Protein AF-A0A528WG77-F1 (afdb_monomer_lite)

Secondary structure (DSSP, 8-state):
-PPPPPPP---HHHHHHHHHHHTSTT--HHHHHHHHHHHSSHHHHHHHHHHHHHHTT-SSPPPPPPHHHHHHHHHHHHHTT-----

pLDDT: mean 87.12, std 13.55, range [41.34, 97.06]

Radius of gyrati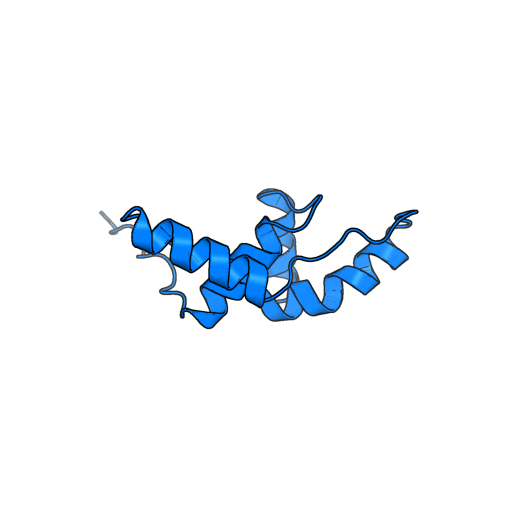on: 14.38 Å; chains: 1; bounding box: 44×25×35 Å

Sequence (86 aa):
MSAPAAGPRLSDRQRLAWLRLIRTPNVGPASFRELINRFGSAEAALEMLPELMISGGANRIVRIPTAAEAEAELEAARRAGARFVG

Foldseek 3Di:
DDDPPFPPPDDPVQLLLLQLQCPFPPRDPVNSVVLCVVQVGSVSSLVCQQVCCVVVVNPDRTDGDDSVVSVVVQVVCVVVVHHDGD

Structure (mmCIF, N/CA/C/O backbone):
data_AF-A0A528WG77-F1
#
_entry.id   AF-A0A528WG77-F1
#
loop_
_atom_site.group_PDB
_atom_site.id
_atom_site.type_symbol
_atom_site.label_atom_id
_atom_site.label_alt_id
_atom_site.label_comp_id
_atom_site.label_asym_id
_atom_site.label_entity_id
_atom_site.label_seq_id
_atom_site.pdbx_PDB_ins_code
_atom_site.Cartn_x
_atom_site.Cartn_y
_atom_site.Cartn_z
_atom_site.occupancy
_atom_site.B_iso_or_equiv
_atom_site.auth_seq_id
_atom_site.auth_comp_id
_atom_site.auth_asym_id
_atom_site.auth_atom_id
_atom_site.pdbx_PDB_model_num
ATOM 1 N N . MET A 1 1 ? -29.420 -16.332 -5.260 1.00 46.72 1 MET A N 1
ATOM 2 C CA . MET A 1 1 ? -28.679 -15.178 -4.707 1.00 46.72 1 MET A CA 1
ATOM 3 C C . MET A 1 1 ? -27.367 -15.709 -4.155 1.00 46.72 1 MET A C 1
ATOM 5 O O . MET A 1 1 ? -27.384 -16.348 -3.112 1.00 46.72 1 MET A O 1
ATOM 9 N N . SER A 1 2 ? -26.265 -15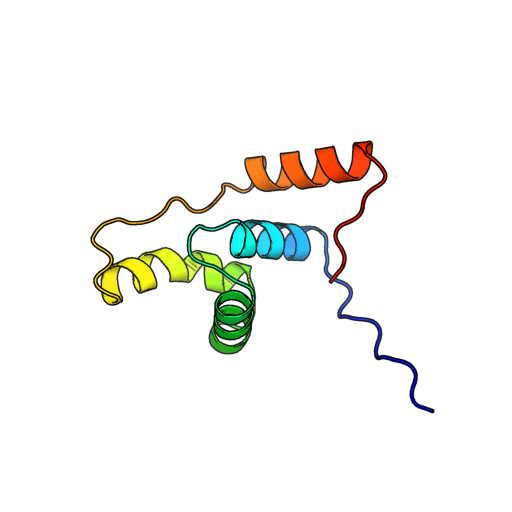.567 -4.893 1.00 41.34 2 SER A N 1
ATOM 10 C CA . SER A 1 2 ? -24.947 -15.994 -4.409 1.00 41.34 2 SER A CA 1
ATOM 11 C C . SER A 1 2 ? -24.475 -15.009 -3.345 1.00 41.34 2 SER A C 1
ATOM 13 O O . SER A 1 2 ? -24.466 -13.805 -3.593 1.00 41.34 2 SER A O 1
ATOM 15 N N . ALA A 1 3 ? -24.127 -15.508 -2.158 1.00 45.03 3 ALA A N 1
ATOM 16 C CA . ALA A 1 3 ? -23.469 -14.700 -1.139 1.00 45.03 3 ALA A CA 1
ATOM 17 C C . ALA A 1 3 ? -22.189 -14.087 -1.739 1.00 45.03 3 ALA A C 1
ATOM 19 O O . ALA A 1 3 ? -21.516 -14.773 -2.517 1.00 45.03 3 ALA A O 1
ATOM 20 N N . PRO A 1 4 ? -21.839 -12.826 -1.419 1.00 47.00 4 PRO A N 1
ATOM 21 C CA . PRO A 1 4 ? -20.544 -12.297 -1.818 1.00 47.00 4 PRO A CA 1
ATOM 22 C C . PRO A 1 4 ? -19.488 -13.246 -1.252 1.00 47.00 4 PRO A C 1
ATOM 24 O O . PRO A 1 4 ? -19.520 -13.565 -0.061 1.00 47.00 4 PRO A O 1
ATOM 27 N N . ALA A 1 5 ? -18.609 -13.762 -2.113 1.00 54.16 5 ALA A N 1
ATOM 28 C CA . ALA A 1 5 ? -17.488 -14.570 -1.665 1.00 54.16 5 ALA A CA 1
ATOM 29 C C . ALA A 1 5 ? -16.755 -13.752 -0.597 1.00 54.16 5 ALA A C 1
ATOM 31 O O . ALA A 1 5 ? -16.317 -12.635 -0.875 1.00 54.16 5 ALA A O 1
ATOM 32 N N . ALA A 1 6 ? -16.711 -14.260 0.637 1.00 56.16 6 ALA A N 1
ATOM 33 C CA . ALA A 1 6 ? -15.919 -13.639 1.684 1.00 56.16 6 ALA A CA 1
ATOM 34 C C . ALA A 1 6 ? -14.509 -13.465 1.115 1.00 56.16 6 ALA A C 1
ATOM 36 O O . ALA A 1 6 ? -13.933 -14.441 0.625 1.00 56.16 6 ALA A O 1
ATOM 37 N N . GLY A 1 7 ? -14.012 -12.225 1.108 1.00 59.84 7 GLY A N 1
ATOM 38 C CA . GLY A 1 7 ? -12.675 -11.911 0.619 1.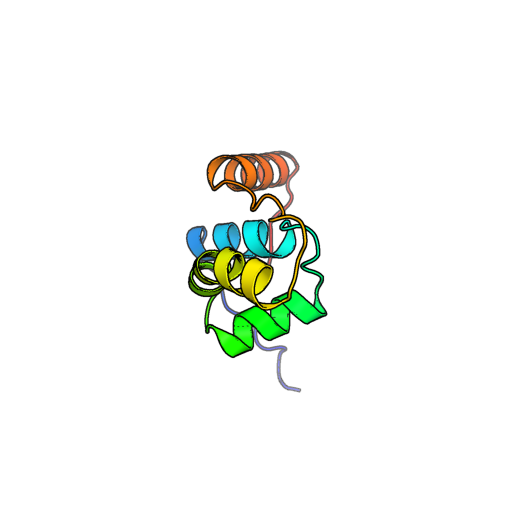00 59.84 7 GLY A CA 1
ATOM 39 C C . GLY A 1 7 ? -11.645 -12.878 1.210 1.00 59.84 7 GLY A C 1
ATOM 40 O O . GLY A 1 7 ? -11.870 -13.432 2.300 1.00 59.84 7 GLY A O 1
ATOM 41 N N . PRO A 1 8 ? -10.552 -13.163 0.485 1.00 64.75 8 PRO A N 1
ATOM 42 C CA . PRO A 1 8 ? -9.530 -14.077 0.967 1.00 64.75 8 PRO A CA 1
ATOM 43 C C . PRO A 1 8 ? -9.117 -13.675 2.385 1.00 64.75 8 PRO A C 1
ATOM 45 O O . PRO A 1 8 ? -8.696 -12.547 2.634 1.00 64.75 8 PRO A O 1
ATOM 48 N N . ARG A 1 9 ? -9.259 -14.597 3.346 1.00 77.06 9 ARG A N 1
ATOM 49 C CA . ARG A 1 9 ? -8.835 -14.341 4.726 1.00 77.06 9 ARG A CA 1
ATOM 50 C C . ARG A 1 9 ? -7.317 -14.225 4.751 1.00 77.06 9 ARG A C 1
ATOM 52 O O . ARG A 1 9 ? -6.617 -15.229 4.810 1.00 77.06 9 ARG A O 1
ATOM 59 N N . LEU A 1 10 ? -6.830 -12.991 4.711 1.00 82.75 10 LEU A N 1
ATOM 60 C CA . LEU A 1 10 ? -5.407 -12.700 4.789 1.00 82.75 10 LEU A CA 1
ATOM 61 C C . LEU A 1 10 ? -4.883 -13.003 6.196 1.00 82.75 10 LEU A C 1
ATOM 63 O O . LEU A 1 10 ? -5.472 -12.538 7.186 1.00 82.75 10 LEU A O 1
ATOM 67 N N . SER A 1 11 ? -3.761 -13.723 6.257 1.00 89.25 11 SER A N 1
ATOM 68 C CA . SER A 1 11 ? -2.930 -13.832 7.458 1.00 89.25 11 SER A CA 1
ATOM 69 C C . SER A 1 11 ? -2.347 -12.467 7.836 1.00 89.25 11 SER A C 1
ATOM 71 O O . SER A 1 11 ? -2.286 -11.556 7.005 1.00 89.25 11 SER A O 1
ATOM 73 N N . ASP A 1 12 ? -1.886 -12.305 9.075 1.00 88.06 12 ASP A N 1
ATOM 74 C CA . ASP A 1 12 ? -1.310 -11.031 9.530 1.00 88.06 12 ASP A CA 1
ATOM 75 C C . ASP A 1 12 ? -0.076 -10.636 8.711 1.00 88.06 12 ASP A C 1
ATOM 77 O O . ASP A 1 12 ? 0.070 -9.478 8.326 1.00 88.06 12 ASP A O 1
ATOM 81 N N . ARG A 1 13 ? 0.747 -11.621 8.330 1.00 90.56 13 ARG A N 1
ATOM 82 C CA . ARG A 1 13 ? 1.889 -11.425 7.427 1.00 90.56 13 ARG A CA 1
ATOM 83 C C . ARG A 1 13 ? 1.453 -10.914 6.052 1.00 90.56 13 ARG A C 1
ATOM 85 O O . ARG A 1 13 ? 2.047 -9.974 5.529 1.00 90.56 13 ARG A O 1
ATOM 92 N N . GLN A 1 14 ? 0.391 -11.488 5.484 1.00 92.44 14 GLN A N 1
ATOM 93 C CA . GLN A 1 14 ? -0.148 -11.027 4.204 1.00 92.44 14 GLN A CA 1
ATOM 94 C C . GLN A 1 14 ? -0.724 -9.614 4.321 1.00 92.44 14 GLN A C 1
ATOM 96 O O . GLN A 1 14 ? -0.444 -8.782 3.464 1.00 92.44 14 GLN A O 1
ATOM 101 N N . ARG A 1 15 ? -1.466 -9.302 5.392 1.00 92.56 15 ARG A N 1
ATOM 102 C CA . ARG A 1 15 ? -1.978 -7.939 5.628 1.00 92.56 15 ARG A CA 1
ATOM 103 C C . ARG A 1 15 ? -0.854 -6.929 5.768 1.00 92.56 15 ARG A C 1
ATOM 105 O O . ARG A 1 15 ? -0.957 -5.844 5.207 1.00 92.56 15 ARG A O 1
ATOM 112 N N . LEU A 1 16 ? 0.219 -7.293 6.466 1.00 95.12 16 LEU A N 1
ATOM 113 C CA . LEU A 1 16 ? 1.399 -6.452 6.600 1.00 95.12 16 LEU A CA 1
ATOM 114 C C . LEU A 1 16 ? 2.027 -6.162 5.232 1.00 95.12 16 LEU A C 1
ATOM 116 O O . LEU A 1 16 ? 2.280 -5.005 4.904 1.00 95.12 16 LEU A O 1
ATOM 120 N N . ALA A 1 17 ? 2.230 -7.189 4.404 1.00 95.81 17 ALA A N 1
ATOM 121 C CA . ALA A 1 17 ? 2.773 -7.016 3.059 1.00 95.81 17 ALA A CA 1
ATOM 122 C C . ALA A 1 17 ? 1.853 -6.162 2.169 1.00 95.81 17 ALA A C 1
ATOM 124 O O . ALA A 1 17 ? 2.323 -5.262 1.475 1.00 95.81 17 ALA A O 1
ATOM 125 N N . TRP A 1 18 ? 0.539 -6.387 2.232 1.00 95.56 18 TRP A N 1
ATOM 126 C CA . TRP A 1 18 ? -0.451 -5.585 1.511 1.00 95.56 18 TRP A CA 1
ATOM 127 C C . TRP A 1 18 ? -0.416 -4.119 1.947 1.00 95.56 18 TRP A C 1
ATOM 129 O O . TRP A 1 18 ? -0.407 -3.231 1.095 1.00 95.56 18 TRP A O 1
ATOM 139 N N . LEU A 1 19 ? -0.342 -3.865 3.258 1.00 95.75 19 LEU A N 1
ATOM 140 C CA . LEU A 1 19 ? -0.253 -2.518 3.811 1.00 95.75 19 LEU A CA 1
ATOM 141 C C . LEU A 1 19 ? 1.013 -1.807 3.327 1.00 95.75 19 LEU A C 1
ATOM 143 O O . LEU A 1 19 ? 0.938 -0.687 2.835 1.00 95.75 19 LEU A O 1
ATOM 147 N N . ARG A 1 20 ? 2.170 -2.472 3.388 1.0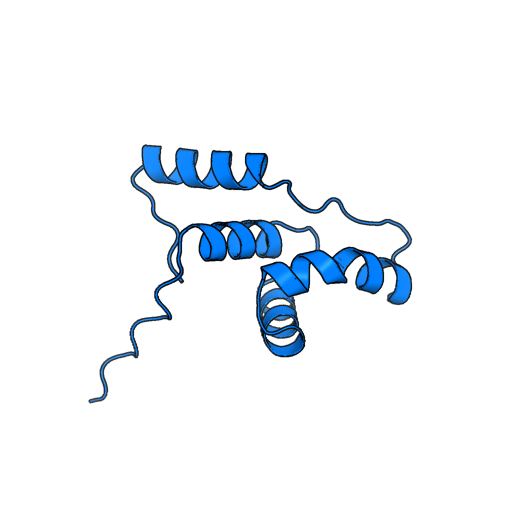0 96.94 20 ARG A N 1
ATOM 148 C CA . ARG A 1 20 ? 3.432 -1.914 2.876 1.00 96.94 20 ARG A CA 1
ATOM 149 C C . ARG A 1 20 ? 3.342 -1.580 1.391 1.00 96.94 20 ARG A C 1
ATOM 151 O O . ARG A 1 20 ? 3.799 -0.516 0.976 1.00 96.94 20 ARG A O 1
ATOM 158 N N . LEU A 1 21 ? 2.739 -2.466 0.600 1.00 96.19 21 LEU A N 1
ATOM 159 C CA . LEU A 1 21 ? 2.612 -2.278 -0.839 1.00 96.19 21 LEU A CA 1
ATOM 160 C C . LEU A 1 21 ? 1.740 -1.061 -1.167 1.00 96.19 21 LEU A C 1
ATOM 162 O O . LEU A 1 21 ? 2.196 -0.179 -1.884 1.00 96.19 21 LEU A O 1
ATOM 166 N N . ILE A 1 22 ? 0.536 -0.951 -0.593 1.00 95.00 22 ILE A N 1
ATOM 167 C CA . ILE A 1 22 ? -0.363 0.188 -0.861 1.00 95.00 22 ILE A CA 1
ATOM 168 C C . ILE A 1 22 ? 0.131 1.508 -0.245 1.00 95.00 22 ILE A C 1
ATOM 170 O O . ILE A 1 22 ? -0.239 2.586 -0.699 1.00 95.00 22 ILE A O 1
ATOM 174 N N . ARG A 1 23 ? 0.979 1.447 0.789 1.00 95.25 23 ARG A N 1
ATOM 175 C CA . ARG A 1 23 ? 1.647 2.621 1.373 1.00 95.25 23 ARG A CA 1
ATOM 176 C C . ARG A 1 23 ? 2.912 3.029 0.621 1.00 95.25 23 ARG A C 1
ATOM 178 O O . ARG A 1 23 ? 3.489 4.068 0.936 1.00 95.25 23 ARG A O 1
ATOM 185 N N . THR A 1 24 ? 3.352 2.246 -0.362 1.00 94.81 24 THR A N 1
ATOM 186 C CA . THR A 1 24 ? 4.498 2.623 -1.187 1.00 94.81 24 THR A CA 1
ATOM 187 C C . THR A 1 24 ? 4.112 3.788 -2.105 1.00 94.81 24 THR A C 1
ATOM 189 O O . THR A 1 24 ? 3.068 3.729 -2.759 1.00 94.81 24 THR A O 1
ATOM 192 N N . PRO A 1 25 ? 4.927 4.858 -2.191 1.00 91.19 25 PRO A N 1
ATOM 193 C CA . PRO A 1 25 ? 4.643 5.971 -3.088 1.00 91.19 25 PRO A CA 1
ATOM 194 C C . PRO A 1 25 ? 4.432 5.498 -4.529 1.00 91.19 25 PRO A C 1
ATOM 196 O O . PRO A 1 25 ? 5.114 4.590 -4.998 1.00 91.19 25 PRO A O 1
ATOM 199 N N . ASN A 1 26 ? 3.498 6.137 -5.232 1.00 88.44 26 ASN A N 1
ATOM 200 C CA . ASN A 1 26 ? 3.081 5.791 -6.597 1.00 88.44 26 ASN A CA 1
ATOM 201 C C . ASN A 1 26 ? 2.370 4.431 -6.748 1.00 88.44 26 ASN A C 1
ATOM 203 O O . ASN A 1 26 ? 1.995 4.075 -7.863 1.00 88.44 26 ASN A O 1
ATOM 207 N N . VAL A 1 27 ? 2.109 3.696 -5.661 1.00 93.00 27 VAL A N 1
ATOM 208 C CA . VAL A 1 27 ? 1.259 2.500 -5.692 1.00 93.00 27 VAL A CA 1
ATOM 209 C C . VAL A 1 27 ? -0.172 2.885 -5.316 1.00 93.00 27 VAL A C 1
ATOM 211 O O . VAL A 1 27 ? -0.545 2.938 -4.150 1.00 93.00 27 VAL A O 1
ATOM 214 N N . GLY A 1 28 ? -0.989 3.175 -6.331 1.00 92.69 28 GLY A N 1
ATOM 215 C CA . GLY A 1 28 ? -2.438 3.344 -6.173 1.00 92.69 28 GLY A CA 1
ATOM 216 C C . GLY A 1 28 ? -3.207 2.018 -6.293 1.00 92.69 28 GLY A C 1
ATOM 217 O O . GLY A 1 28 ? -2.606 0.986 -6.591 1.00 92.69 28 GLY A O 1
ATOM 218 N N . PRO A 1 29 ? -4.547 2.015 -6.148 1.00 94.94 29 PRO A N 1
ATOM 219 C CA . PRO A 1 29 ? -5.361 0.794 -6.236 1.00 94.94 29 PRO A CA 1
ATOM 220 C C . PRO A 1 29 ? -5.207 0.015 -7.553 1.00 94.94 29 PRO A C 1
ATOM 222 O O . PRO A 1 29 ? -5.221 -1.216 -7.553 1.00 94.94 29 PRO A O 1
ATOM 225 N N . ALA A 1 30 ? -5.043 0.720 -8.679 1.00 95.44 30 ALA A N 1
ATOM 226 C CA . ALA A 1 30 ? -4.824 0.098 -9.985 1.00 95.44 30 ALA A CA 1
ATOM 227 C C . ALA A 1 30 ? -3.462 -0.611 -10.045 1.00 95.44 30 ALA A C 1
ATOM 229 O O . ALA A 1 30 ? -3.409 -1.809 -10.316 1.00 95.44 30 ALA A O 1
ATOM 230 N N . SER A 1 31 ? -2.386 0.104 -9.702 1.00 94.00 31 SER A N 1
ATOM 231 C CA . SER A 1 31 ? -1.025 -0.440 -9.649 1.00 94.00 31 SER A CA 1
ATOM 232 C C . SER A 1 31 ? -0.912 -1.582 -8.645 1.00 94.00 31 SER A C 1
ATOM 234 O O . SER A 1 31 ? -0.314 -2.602 -8.951 1.00 94.00 31 SER A O 1
ATOM 236 N N . PHE A 1 32 ? -1.541 -1.458 -7.474 1.00 95.19 32 PHE A N 1
ATOM 237 C CA . PHE A 1 32 ? -1.607 -2.526 -6.483 1.00 95.19 32 PHE A CA 1
ATOM 238 C C . PHE A 1 32 ? -2.161 -3.809 -7.106 1.00 95.19 32 PHE A C 1
ATOM 240 O O . PHE A 1 32 ? -1.520 -4.854 -7.043 1.00 95.19 32 PHE A O 1
ATOM 247 N N . ARG A 1 33 ? -3.327 -3.731 -7.761 1.00 94.75 33 ARG A N 1
ATOM 248 C CA . ARG A 1 33 ? -3.944 -4.907 -8.381 1.00 94.75 33 ARG A CA 1
ATOM 249 C C . ARG A 1 33 ? -3.093 -5.478 -9.514 1.00 94.75 33 ARG A C 1
ATOM 251 O O . ARG A 1 33 ? -2.987 -6.695 -9.618 1.00 94.75 33 ARG A O 1
ATOM 258 N N . GLU A 1 34 ? -2.473 -4.632 -10.328 1.00 95.44 34 GLU A N 1
ATOM 259 C CA . GLU A 1 34 ? -1.555 -5.079 -11.379 1.00 95.44 34 GLU A CA 1
ATOM 260 C C . GLU A 1 34 ? -0.349 -5.830 -10.799 1.00 95.44 34 GLU A C 1
ATOM 262 O O . GLU A 1 34 ? -0.037 -6.929 -11.251 1.00 95.44 34 GLU A O 1
ATOM 267 N N . LEU A 1 35 ? 0.278 -5.286 -9.754 1.00 95.06 35 LEU A N 1
ATOM 268 C CA . LEU A 1 35 ? 1.419 -5.900 -9.078 1.00 95.06 35 LEU A CA 1
ATOM 269 C C . LEU A 1 35 ? 1.043 -7.248 -8.451 1.00 95.06 35 LEU A C 1
ATOM 271 O O . LEU A 1 35 ? 1.772 -8.222 -8.625 1.00 95.06 35 LEU A O 1
ATOM 275 N N . ILE A 1 36 ? -0.114 -7.341 -7.789 1.00 95.06 36 ILE A N 1
ATOM 276 C CA . ILE A 1 36 ? -0.612 -8.616 -7.255 1.00 95.06 36 ILE A CA 1
ATOM 277 C C . ILE A 1 36 ? -0.863 -9.624 -8.378 1.00 95.06 36 ILE A C 1
ATOM 279 O O . ILE A 1 36 ? -0.442 -10.771 -8.265 1.00 95.06 36 ILE A O 1
ATOM 283 N N . ASN A 1 37 ? -1.502 -9.215 -9.475 1.00 95.12 37 ASN A N 1
ATOM 284 C CA . ASN A 1 37 ? -1.777 -10.113 -10.597 1.00 95.12 37 ASN A CA 1
ATOM 285 C C . ASN A 1 37 ? -0.492 -10.587 -11.291 1.00 95.12 37 ASN A C 1
ATOM 287 O O . ASN A 1 37 ? -0.424 -11.726 -11.745 1.00 95.12 37 ASN A O 1
ATOM 291 N N . ARG A 1 38 ? 0.523 -9.722 -11.376 1.00 95.56 38 ARG A N 1
ATOM 292 C CA . ARG A 1 38 ? 1.792 -10.008 -12.050 1.00 95.56 38 ARG A CA 1
ATOM 293 C C . ARG A 1 38 ? 2.726 -10.883 -11.217 1.00 95.56 38 ARG A C 1
ATOM 295 O O . ARG A 1 38 ? 3.369 -11.765 -11.774 1.00 95.56 38 ARG A O 1
ATOM 302 N N . PHE A 1 39 ? 2.818 -10.634 -9.911 1.00 95.56 39 PHE A N 1
ATOM 303 C CA . PHE A 1 39 ? 3.782 -11.297 -9.019 1.00 95.56 39 PHE A CA 1
ATOM 304 C C . PHE A 1 39 ? 3.142 -12.317 -8.069 1.00 95.56 39 PHE A C 1
ATOM 306 O O . PHE A 1 39 ? 3.835 -12.980 -7.303 1.00 95.56 39 PHE A O 1
ATOM 313 N N . GLY A 1 40 ? 1.816 -12.444 -8.086 1.00 93.81 40 GLY A N 1
ATOM 314 C CA . GLY A 1 40 ? 1.047 -13.412 -7.301 1.00 93.81 40 GLY A CA 1
ATOM 315 C C . GLY A 1 40 ? 0.865 -13.053 -5.822 1.00 93.81 40 GLY A C 1
ATOM 316 O O . GLY A 1 40 ? -0.077 -13.531 -5.193 1.00 93.81 40 GLY A O 1
ATOM 317 N N . SER A 1 41 ? 1.720 -12.204 -5.244 1.00 94.62 41 SER A N 1
ATOM 318 C CA . SER A 1 41 ? 1.608 -11.771 -3.846 1.00 94.62 41 SER A CA 1
ATOM 319 C C . SER A 1 41 ? 2.185 -10.376 -3.611 1.00 94.62 41 SER A C 1
ATOM 321 O O . SER A 1 41 ? 3.008 -9.888 -4.385 1.00 94.62 41 SER A O 1
ATOM 323 N N . ALA A 1 42 ? 1.779 -9.739 -2.508 1.00 95.62 42 ALA A N 1
ATOM 324 C CA . ALA A 1 42 ? 2.342 -8.451 -2.110 1.00 95.62 42 ALA A CA 1
ATOM 325 C C . ALA A 1 42 ? 3.813 -8.565 -1.684 1.00 95.62 42 ALA A C 1
ATOM 327 O O . ALA A 1 42 ? 4.575 -7.634 -1.902 1.00 95.62 42 ALA A O 1
ATOM 328 N N . GLU A 1 43 ? 4.218 -9.697 -1.099 1.00 95.88 43 GLU A N 1
ATOM 329 C CA . GLU A 1 43 ? 5.612 -9.948 -0.711 1.00 95.88 43 GLU A CA 1
ATOM 330 C C . GLU A 1 43 ? 6.513 -9.990 -1.945 1.00 95.88 43 GLU A C 1
ATOM 332 O O . GLU A 1 43 ? 7.442 -9.194 -2.042 1.00 95.88 43 GLU A O 1
ATOM 337 N N . ALA A 1 44 ? 6.153 -10.814 -2.933 1.00 96.12 44 ALA A N 1
ATOM 338 C CA . ALA A 1 44 ? 6.877 -10.891 -4.199 1.00 96.12 44 ALA A CA 1
ATOM 339 C C . ALA A 1 44 ? 6.873 -9.544 -4.942 1.00 96.12 44 ALA A C 1
ATOM 341 O O . ALA A 1 44 ? 7.888 -9.122 -5.486 1.00 96.12 44 ALA A O 1
ATOM 342 N N . ALA A 1 45 ? 5.752 -8.815 -4.930 1.00 95.88 45 ALA A N 1
ATOM 343 C CA . ALA A 1 45 ? 5.700 -7.482 -5.524 1.00 95.88 45 ALA A CA 1
ATOM 344 C C . ALA A 1 45 ? 6.679 -6.504 -4.850 1.00 95.88 45 ALA A C 1
ATOM 346 O O . ALA A 1 45 ? 7.386 -5.784 -5.550 1.00 95.88 45 ALA A O 1
ATOM 347 N N . LEU A 1 46 ? 6.745 -6.482 -3.512 1.00 95.31 46 LEU A N 1
ATOM 348 C CA . LEU A 1 46 ? 7.659 -5.615 -2.758 1.00 95.31 46 LEU A CA 1
ATOM 349 C C . LEU A 1 46 ? 9.135 -5.912 -3.062 1.00 95.31 46 LEU A C 1
ATOM 351 O O . LEU A 1 46 ? 9.932 -4.977 -3.095 1.00 95.31 46 LEU A O 1
ATOM 355 N N . GLU A 1 47 ? 9.487 -7.178 -3.289 1.00 94.50 47 GLU A N 1
ATOM 356 C CA . GLU A 1 47 ? 10.841 -7.596 -3.683 1.00 94.50 47 GLU A CA 1
ATOM 357 C C . GLU A 1 47 ? 11.212 -7.095 -5.084 1.00 94.50 47 GLU A C 1
ATOM 359 O O . GLU A 1 47 ? 12.343 -6.668 -5.302 1.00 94.50 47 GLU A O 1
ATOM 364 N N . MET A 1 48 ? 10.248 -7.067 -6.010 1.00 93.19 48 MET A N 1
ATOM 365 C CA . MET A 1 48 ? 10.469 -6.657 -7.403 1.00 93.19 48 MET A CA 1
ATOM 366 C C . MET A 1 48 ? 10.360 -5.144 -7.635 1.00 93.19 48 MET A C 1
ATOM 368 O O . MET A 1 48 ? 10.836 -4.632 -8.650 1.00 93.19 48 MET A O 1
ATOM 372 N N . LEU A 1 49 ? 9.737 -4.401 -6.718 1.00 89.75 49 LEU A N 1
ATOM 373 C CA . LEU A 1 49 ? 9.536 -2.954 -6.843 1.00 89.75 49 LEU A CA 1
ATOM 374 C C . LEU A 1 49 ? 10.822 -2.158 -7.142 1.00 89.75 49 LEU A C 1
ATOM 376 O O . LEU A 1 49 ? 10.765 -1.305 -8.031 1.00 89.75 49 LEU A O 1
ATOM 380 N N . PRO A 1 50 ? 11.966 -2.397 -6.469 1.00 88.38 50 PRO A N 1
ATOM 381 C CA . PRO A 1 50 ? 13.204 -1.684 -6.773 1.00 88.38 50 PRO A CA 1
ATOM 382 C C . PRO A 1 50 ? 13.642 -1.862 -8.230 1.00 88.38 50 PRO A C 1
ATOM 384 O O . PRO A 1 50 ? 13.968 -0.881 -8.899 1.00 88.38 50 PRO A O 1
ATOM 387 N N . GLU A 1 51 ? 13.583 -3.090 -8.749 1.00 88.56 51 GLU A N 1
ATOM 388 C CA . GLU A 1 51 ? 13.954 -3.393 -10.136 1.00 88.56 51 GLU A CA 1
ATOM 389 C C . GLU A 1 51 ? 13.012 -2.725 -11.144 1.00 88.56 51 GLU A C 1
ATOM 391 O O . GLU A 1 51 ? 13.458 -2.198 -12.168 1.00 88.56 51 GLU A O 1
ATOM 396 N N . LEU A 1 52 ? 11.709 -2.688 -10.841 1.00 85.44 52 LEU A N 1
ATOM 397 C CA . LEU A 1 52 ? 10.708 -2.015 -11.671 1.00 85.44 52 LEU A CA 1
ATOM 398 C C . LEU A 1 52 ? 10.919 -0.500 -11.717 1.00 85.44 52 LEU A C 1
ATOM 400 O O . LEU A 1 52 ? 10.771 0.101 -12.779 1.00 85.44 52 LEU A O 1
ATOM 404 N N . MET A 1 53 ? 11.276 0.122 -10.590 1.00 84.94 53 MET A N 1
ATOM 405 C CA . MET A 1 53 ? 11.553 1.562 -10.535 1.00 84.94 53 MET A CA 1
ATOM 406 C C . MET A 1 53 ? 12.763 1.922 -11.401 1.00 84.94 53 MET A C 1
ATOM 408 O O . MET A 1 53 ? 12.696 2.875 -12.175 1.00 84.94 53 MET A O 1
ATOM 412 N N . ILE A 1 54 ? 13.838 1.133 -11.319 1.00 84.69 54 ILE A N 1
ATOM 413 C CA . ILE A 1 54 ? 15.043 1.323 -12.139 1.00 84.69 54 ILE A CA 1
ATOM 414 C C . ILE A 1 54 ? 14.704 1.133 -13.626 1.00 84.69 54 ILE A C 1
ATOM 416 O O . ILE A 1 54 ? 15.001 2.001 -14.445 1.00 84.69 54 ILE A O 1
ATOM 420 N N . SER A 1 55 ? 14.027 0.035 -13.974 1.00 82.44 55 SER A N 1
ATOM 421 C CA . SER A 1 55 ? 13.703 -0.300 -15.370 1.00 82.44 55 SER A CA 1
ATOM 422 C C . SER A 1 55 ? 12.697 0.665 -16.006 1.00 82.44 55 SER A C 1
ATOM 424 O O . SER A 1 55 ? 12.736 0.896 -17.211 1.00 82.44 55 SER A O 1
ATOM 426 N N . GLY A 1 56 ? 11.803 1.254 -15.208 1.00 76.38 56 GLY A N 1
ATOM 427 C CA . GLY A 1 56 ? 10.816 2.241 -15.650 1.00 76.38 56 GLY A CA 1
ATOM 428 C C . GLY A 1 56 ? 11.376 3.652 -15.854 1.00 76.38 56 GLY A C 1
ATOM 429 O O . GLY A 1 56 ? 10.601 4.575 -16.092 1.00 76.38 56 GLY A O 1
ATOM 430 N N . GLY A 1 57 ? 12.694 3.844 -15.726 1.00 71.88 57 GLY A N 1
ATOM 431 C CA . GLY A 1 57 ? 13.334 5.152 -15.869 1.00 71.88 57 GLY A CA 1
ATOM 432 C C . GLY A 1 57 ? 13.017 6.108 -14.719 1.00 71.88 57 GLY A C 1
ATOM 433 O O . GLY A 1 57 ? 13.116 7.326 -14.888 1.00 71.88 57 GLY A O 1
ATOM 434 N N . ALA A 1 58 ? 12.616 5.593 -13.548 1.00 71.81 58 ALA A N 1
ATOM 435 C CA . ALA A 1 58 ? 12.392 6.447 -12.395 1.00 71.81 58 ALA A CA 1
ATOM 436 C C . ALA A 1 58 ? 13.726 7.075 -11.984 1.00 71.81 58 ALA A C 1
ATOM 438 O O . ALA A 1 58 ? 14.650 6.396 -11.545 1.00 71.81 58 ALA A O 1
ATOM 439 N N . ASN A 1 59 ? 13.801 8.402 -12.067 1.00 66.25 59 ASN A N 1
ATOM 440 C CA . ASN A 1 59 ? 15.001 9.155 -11.698 1.00 66.25 59 ASN A CA 1
ATOM 441 C C . ASN A 1 59 ? 15.314 9.070 -10.186 1.00 66.25 59 ASN A C 1
ATOM 443 O O . ASN A 1 59 ? 16.341 9.552 -9.716 1.00 66.25 59 ASN A O 1
ATOM 447 N N . ARG A 1 60 ? 14.402 8.486 -9.395 1.00 68.38 60 ARG A N 1
ATOM 448 C CA . ARG A 1 60 ? 14.549 8.288 -7.956 1.00 68.38 60 ARG A CA 1
ATOM 449 C C . ARG A 1 60 ? 13.812 7.030 -7.509 1.00 68.38 60 ARG A C 1
ATOM 451 O O . ARG A 1 60 ? 12.604 6.915 -7.709 1.00 68.38 60 ARG A O 1
ATOM 458 N N . ILE A 1 61 ? 14.532 6.139 -6.831 1.00 74.75 61 ILE A N 1
ATOM 459 C CA . ILE A 1 61 ? 13.934 5.020 -6.097 1.00 74.75 61 ILE A CA 1
ATOM 460 C C . ILE A 1 61 ? 13.101 5.616 -4.960 1.00 74.75 61 ILE A C 1
ATOM 462 O O . ILE A 1 61 ? 13.623 6.338 -4.103 1.00 74.75 61 ILE A O 1
ATOM 466 N N . VAL A 1 62 ? 11.792 5.363 -4.975 1.00 81.06 62 VAL A N 1
ATOM 467 C CA . VAL A 1 62 ? 10.917 5.792 -3.882 1.00 81.06 62 VAL A CA 1
ATOM 468 C C . VAL A 1 62 ? 11.050 4.830 -2.710 1.00 81.06 62 VAL A C 1
ATOM 470 O O . VAL A 1 62 ? 11.256 3.629 -2.873 1.00 81.06 62 VAL A O 1
ATOM 473 N N . ARG A 1 63 ? 10.960 5.376 -1.499 1.00 89.94 63 ARG A N 1
ATOM 474 C CA . ARG A 1 63 ? 11.121 4.602 -0.272 1.00 89.94 63 ARG A CA 1
ATOM 475 C C . ARG A 1 63 ? 9.954 3.631 -0.103 1.00 89.94 63 ARG A C 1
ATOM 477 O O . ARG A 1 63 ? 8.811 4.061 0.032 1.00 89.94 63 ARG A O 1
ATOM 484 N N . ILE A 1 64 ? 10.266 2.342 -0.040 1.00 93.69 64 ILE A N 1
ATOM 485 C CA . ILE A 1 64 ? 9.324 1.294 0.359 1.00 93.69 64 ILE A CA 1
ATOM 486 C C . ILE A 1 64 ? 9.212 1.305 1.896 1.00 93.69 64 ILE A C 1
ATOM 488 O O . ILE A 1 64 ? 10.253 1.294 2.562 1.00 93.69 64 ILE A O 1
ATOM 492 N N . PRO A 1 65 ? 8.000 1.314 2.484 1.00 96.00 65 PRO A N 1
ATOM 493 C CA . PRO A 1 65 ? 7.826 1.224 3.931 1.00 96.00 65 PRO A CA 1
ATOM 494 C C . PRO A 1 65 ? 8.478 -0.034 4.515 1.00 96.00 65 PRO A C 1
ATOM 496 O O . PRO A 1 65 ? 8.381 -1.140 3.962 1.00 96.00 65 PRO A O 1
ATOM 499 N N . THR A 1 66 ? 9.136 0.123 5.658 1.00 96.12 66 THR A N 1
ATOM 500 C CA . THR A 1 66 ? 9.709 -1.002 6.406 1.00 96.12 66 THR A CA 1
ATOM 501 C C . THR A 1 66 ? 8.605 -1.876 7.009 1.00 96.12 66 THR A C 1
ATOM 503 O O . THR A 1 66 ? 7.446 -1.468 7.099 1.00 96.12 66 THR A O 1
ATOM 506 N N . ALA A 1 67 ? 8.952 -3.098 7.426 1.00 95.06 67 ALA A N 1
ATOM 507 C CA . ALA A 1 67 ? 8.017 -3.955 8.156 1.00 95.06 67 ALA A CA 1
ATOM 508 C C . ALA A 1 67 ? 7.560 -3.294 9.466 1.00 95.06 67 ALA A C 1
ATOM 510 O O . ALA A 1 67 ? 6.362 -3.183 9.698 1.00 95.06 67 ALA A O 1
ATOM 511 N N . ALA A 1 68 ? 8.503 -2.747 10.238 1.00 96.69 68 ALA A N 1
ATOM 512 C CA . ALA A 1 68 ? 8.226 -2.103 11.520 1.00 96.69 68 ALA A CA 1
ATOM 513 C C . ALA A 1 68 ? 7.258 -0.910 11.411 1.00 96.69 68 ALA A C 1
ATOM 515 O O . ALA A 1 68 ? 6.395 -0.735 12.265 1.00 96.69 68 ALA A O 1
ATOM 516 N N . GLU A 1 69 ? 7.359 -0.095 10.356 1.00 97.06 69 GLU A N 1
ATOM 517 C CA . GLU A 1 69 ? 6.418 1.016 10.141 1.00 97.06 69 GLU A CA 1
ATOM 518 C C . GLU A 1 69 ? 4.997 0.527 9.875 1.00 97.06 69 GLU A C 1
ATOM 520 O O . GLU A 1 69 ? 4.040 1.060 10.433 1.00 97.06 69 GLU A O 1
ATOM 525 N N . ALA A 1 70 ? 4.854 -0.501 9.041 1.00 96.50 70 ALA A N 1
ATOM 526 C CA . ALA A 1 70 ? 3.548 -1.071 8.758 1.00 96.50 70 ALA A CA 1
ATOM 527 C C . ALA A 1 70 ? 2.982 -1.821 9.977 1.00 96.50 70 ALA A C 1
ATOM 529 O O . ALA A 1 70 ? 1.783 -1.744 10.228 1.00 96.50 70 ALA A O 1
ATOM 530 N N . GLU A 1 71 ? 3.820 -2.477 10.784 1.00 95.88 71 GLU A N 1
ATOM 531 C CA . GLU A 1 71 ? 3.417 -3.073 12.065 1.00 95.88 71 GLU A CA 1
ATOM 532 C C . GLU A 1 71 ? 2.914 -2.009 13.045 1.00 95.88 71 GLU A C 1
ATOM 534 O O . GLU A 1 71 ? 1.858 -2.181 13.656 1.00 95.88 71 GLU A O 1
ATOM 539 N N . ALA A 1 72 ? 3.622 -0.881 13.154 1.00 96.88 72 ALA A N 1
ATOM 540 C CA . ALA A 1 72 ? 3.203 0.240 13.987 1.00 96.88 72 ALA A CA 1
ATOM 541 C C . ALA A 1 72 ? 1.848 0.812 13.536 1.00 96.88 72 ALA A C 1
ATOM 543 O O . ALA A 1 72 ? 1.006 1.129 14.376 1.00 96.88 72 ALA A O 1
ATOM 544 N N . GLU A 1 73 ? 1.604 0.901 12.226 1.00 96.12 73 GLU A N 1
ATOM 545 C CA . GLU A 1 73 ? 0.319 1.346 11.681 1.00 96.12 73 GLU A CA 1
ATOM 546 C C . GLU A 1 73 ? -0.810 0.329 11.935 1.00 96.12 73 GLU A C 1
ATOM 548 O O . GLU A 1 73 ? -1.906 0.721 12.346 1.00 96.12 73 GLU A O 1
ATOM 553 N N . LEU A 1 7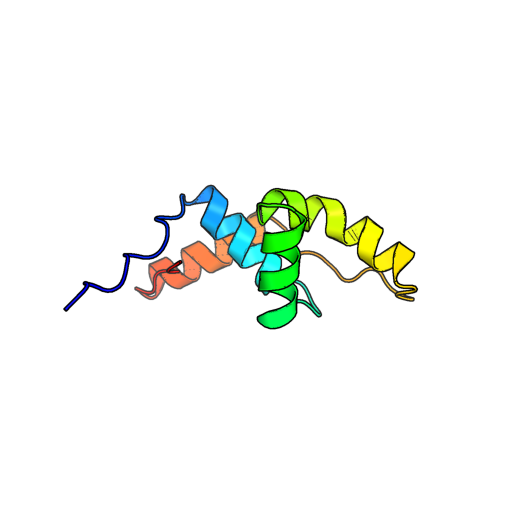4 ? -0.552 -0.974 11.759 1.00 92.56 74 LEU A N 1
ATOM 554 C CA . LEU A 1 74 ? -1.506 -2.036 12.107 1.00 92.56 74 LEU A CA 1
ATOM 555 C C . LEU A 1 74 ? -1.897 -1.965 13.587 1.00 92.56 74 LEU A C 1
ATOM 557 O O . LEU A 1 74 ? -3.080 -2.044 13.924 1.00 92.56 74 LEU A O 1
ATOM 561 N N . GLU A 1 75 ? -0.913 -1.790 14.467 1.00 93.94 75 GLU A N 1
ATOM 562 C CA . GLU A 1 75 ? -1.129 -1.696 15.907 1.00 93.94 75 GLU A CA 1
ATOM 563 C C . GLU A 1 75 ? -1.869 -0.407 16.290 1.00 93.94 75 GLU A C 1
ATOM 565 O O . GLU A 1 75 ? -2.781 -0.444 17.118 1.00 93.94 75 GLU A O 1
ATOM 570 N N . ALA A 1 76 ? -1.543 0.726 15.662 1.00 96.06 76 ALA A N 1
ATOM 571 C CA . ALA A 1 76 ? -2.262 1.981 15.866 1.00 96.06 76 ALA A CA 1
ATOM 572 C C . ALA A 1 76 ? -3.740 1.858 15.460 1.00 96.06 76 ALA A C 1
ATOM 574 O O . ALA A 1 76 ? -4.623 2.259 16.220 1.00 96.06 76 ALA A O 1
ATOM 575 N N . ALA A 1 77 ? -4.021 1.235 14.311 1.00 93.50 77 ALA A N 1
ATOM 576 C CA . ALA A 1 77 ? -5.387 0.954 13.880 1.00 93.50 77 ALA A CA 1
ATOM 577 C C . ALA A 1 77 ? -6.110 0.041 14.879 1.00 93.50 77 ALA A C 1
ATOM 579 O O . ALA A 1 77 ? -7.230 0.348 15.289 1.00 93.50 77 ALA A O 1
ATOM 580 N N . ARG A 1 78 ? -5.449 -1.028 15.345 1.00 91.75 78 ARG A N 1
ATOM 581 C CA . ARG A 1 78 ? -6.006 -1.954 16.340 1.00 91.75 78 ARG A CA 1
ATOM 582 C C . ARG A 1 78 ? -6.366 -1.241 17.644 1.00 91.75 78 ARG A C 1
ATOM 584 O O . ARG A 1 78 ? -7.448 -1.471 18.180 1.00 91.75 78 ARG A O 1
ATOM 591 N N . ARG A 1 79 ? -5.497 -0.355 18.142 1.00 95.50 79 ARG A N 1
ATOM 592 C CA . ARG A 1 79 ? -5.753 0.462 19.344 1.00 95.50 79 ARG A CA 1
ATOM 593 C C . ARG A 1 79 ? -6.922 1.425 19.163 1.00 95.50 79 ARG A C 1
ATOM 595 O O . ARG A 1 79 ? -7.644 1.676 20.119 1.00 95.50 79 ARG A O 1
ATOM 602 N N . ALA A 1 80 ? -7.132 1.917 17.946 1.00 96.38 80 ALA A N 1
ATOM 603 C CA . ALA A 1 80 ? -8.284 2.737 17.588 1.00 96.38 80 ALA A CA 1
ATOM 604 C C . ALA A 1 80 ? -9.572 1.920 17.342 1.00 96.38 80 ALA A C 1
ATOM 606 O O . ALA A 1 80 ? -10.588 2.487 16.950 1.00 96.38 80 ALA A O 1
ATOM 607 N N . GLY A 1 81 ? -9.550 0.595 17.536 1.00 94.31 81 GLY A N 1
ATOM 608 C CA . GLY A 1 81 ? -10.689 -0.288 17.264 1.00 94.31 81 GLY A CA 1
ATOM 609 C C . GLY A 1 81 ? -10.920 -0.572 15.775 1.00 94.31 81 GLY A C 1
ATOM 610 O O . GLY A 1 81 ? -11.925 -1.183 15.412 1.00 94.31 81 GLY A O 1
ATOM 611 N N . ALA A 1 82 ? -10.000 -0.157 14.904 1.00 93.12 82 ALA A N 1
ATOM 612 C CA . ALA A 1 82 ? -10.044 -0.427 13.476 1.00 93.12 82 ALA 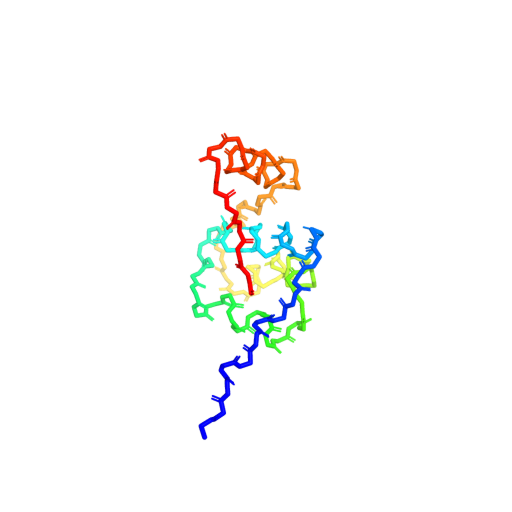A CA 1
ATOM 613 C C . ALA A 1 82 ? -9.315 -1.735 13.131 1.00 93.12 82 ALA A C 1
ATOM 615 O O . ALA A 1 82 ? -8.373 -2.162 13.801 1.00 93.12 82 ALA A O 1
ATOM 616 N N . ARG A 1 83 ? -9.738 -2.374 12.036 1.00 86.94 83 ARG A N 1
ATOM 617 C CA . ARG A 1 83 ? -9.098 -3.581 11.507 1.00 86.94 83 ARG A CA 1
ATOM 618 C C . ARG A 1 83 ? -8.940 -3.474 10.001 1.00 86.94 83 ARG A C 1
ATOM 620 O O . ARG A 1 83 ? -9.913 -3.236 9.292 1.00 86.94 83 ARG A O 1
ATOM 627 N N . PHE A 1 84 ? -7.734 -3.749 9.516 1.00 86.00 84 PHE A N 1
ATOM 628 C CA . PHE A 1 84 ? -7.494 -3.920 8.089 1.00 86.00 84 PHE A CA 1
ATOM 629 C C . PHE A 1 84 ? -8.181 -5.193 7.587 1.00 86.00 84 PHE A C 1
ATOM 631 O O . PHE A 1 84 ? -7.973 -6.292 8.126 1.00 86.00 84 PHE A O 1
ATOM 638 N N . VAL A 1 85 ? -9.016 -5.012 6.568 1.00 83.62 85 VAL A N 1
ATOM 639 C CA . VAL A 1 85 ? -9.769 -6.060 5.877 1.00 83.62 85 VAL A CA 1
ATOM 640 C C . VAL A 1 85 ? -9.191 -6.274 4.480 1.00 83.62 85 VAL A C 1
ATOM 642 O O . VAL A 1 85 ? -8.651 -5.343 3.884 1.00 83.62 85 VAL A O 1
ATOM 645 N N . GLY A 1 86 ? -9.291 -7.508 3.997 1.00 69.62 86 GLY A N 1
ATOM 646 C CA . GLY A 1 86 ? -8.927 -7.945 2.651 1.00 69.62 86 GLY A CA 1
ATOM 647 C C . GLY A 1 86 ? -9.960 -8.933 2.140 1.00 69.62 86 GLY A C 1
ATOM 648 O O . GLY A 1 86 ? -10.688 -9.492 2.998 1.00 69.62 86 GLY A O 1
#